Protein AF-A0A4Q5QLJ1-F1 (afdb_monomer)

Secondary structure (DSSP, 8-state):
-------SS---S-STTHHHHHHHHTTTPPTTHHHHHHH--GGG------------S--EETTEE--THHHH---GGGS-HHHHHHHHHHHHHHHHHH-TT-HHHHHHHHHHHHHHHHHHHHHHHHHHHHHHT--HHHHHHHHHHHHHS-HHHHHHHHHHHH----

Radius of gyration: 19.9 Å; Cα contacts (8 Å, |Δi|>4): 125; chains: 1; bounding box: 50×26×51 Å

Foldseek 3Di:
DDDDDDDPDPPDDDLPCSLVVLCVRCVPPDPPSNVCSVPDDSVPDDDDDFDWDQQDPAQDDQQHGDAQRRRTNAGCQPVCRVVRRVLLVVLLVVLCVVVVPGSPRSRVSSCVQRRVLSNVRRVVSVVSVVQVPDDDPSVVVSVVCVVVDDVVVVVVVVCSNPDRRD

pLDDT: mean 90.76, std 7.21, range [62.47, 98.38]

Sequence (166 aa):
VDWFAAVPGGFGGERAGLLARLQTAFRGFAYPVPAILAAADEPAIIKNEVLDIDPLPRWHRGRICLIGDAAHATTPYLGQGGCQAVEDAYALALTLSQHPQDPAAAFAAMQRLRQAKARRIVRTSRLMGRVGYLGGALGTLRNVAMRAAPLWVAERQFCAVYQLGF

Nearest PDB structures (foldseek):
  3rp7-assembly1_A  TM=8.936E-01  e=9.553E-07  Klebsiella pneumoniae subsp. pneumoniae MGH 78578
  3rp8-assembly1_A  TM=8.922E-01  e=1.413E-06  Klebsiella pneumoniae subsp. pneumoniae MGH 78578
  5tuk-assembly3_C  TM=6.601E-01  e=8.774E-04  uncultured bacterium
  5tue-assembly1_A  TM=6.944E-01  e=2.270E-03  uncultured bacterium
  8twf-assembly1_D  TM=6.541E-01  e=9.188E-03  Legionella massiliensis

Mean predicted aligned error: 5.29 Å

Structure (mmCIF, N/CA/C/O backbone):
data_AF-A0A4Q5QLJ1-F1
#
_entry.id   AF-A0A4Q5QLJ1-F1
#
loop_
_atom_site.group_PDB
_atom_site.id
_atom_site.type_symbol
_atom_site.label_atom_id
_atom_site.label_alt_id
_atom_site.label_comp_id
_atom_site.label_asym_id
_atom_site.label_entity_id
_atom_site.label_seq_id
_atom_site.pdbx_PDB_ins_code
_atom_site.Cartn_x
_atom_site.Cartn_y
_atom_site.Cartn_z
_atom_site.occupancy
_atom_site.B_iso_or_equiv
_atom_site.auth_seq_id
_atom_site.auth_comp_id
_atom_site.auth_asym_id
_atom_site.auth_atom_id
_atom_site.pdbx_PDB_model_num
ATOM 1 N N . VAL A 1 1 ? -1.689 -13.217 -14.001 1.00 62.47 1 VAL A N 1
ATOM 2 C CA . VAL A 1 1 ? -0.748 -12.562 -13.065 1.00 62.47 1 VAL A CA 1
ATOM 3 C C . VAL A 1 1 ? -0.788 -11.096 -13.397 1.00 62.47 1 VAL A C 1
ATOM 5 O O . VAL A 1 1 ? -0.470 -10.755 -14.531 1.00 62.47 1 VAL A O 1
ATOM 8 N N . ASP A 1 2 ? -1.223 -10.274 -12.451 1.00 76.06 2 ASP A N 1
ATOM 9 C CA . ASP A 1 2 ? -1.324 -8.834 -12.653 1.00 76.06 2 ASP A CA 1
ATOM 10 C C . ASP A 1 2 ? -0.009 -8.171 -12.248 1.00 76.06 2 ASP A C 1
ATOM 12 O O . ASP A 1 2 ? 0.576 -8.495 -11.212 1.00 76.06 2 ASP A O 1
ATOM 16 N N . TRP A 1 3 ? 0.472 -7.263 -13.091 1.00 87.44 3 TRP A N 1
ATOM 17 C CA . TRP A 1 3 ? 1.705 -6.517 -12.872 1.00 87.44 3 TRP A CA 1
ATOM 18 C C . TRP A 1 3 ? 1.363 -5.049 -12.678 1.00 87.44 3 TRP A C 1
ATOM 20 O O . TRP A 1 3 ? 0.521 -4.503 -13.388 1.00 87.44 3 TRP A O 1
ATOM 30 N N . PHE A 1 4 ? 2.054 -4.390 -11.755 1.00 89.31 4 PHE A N 1
ATOM 31 C CA . PHE A 1 4 ? 1.985 -2.942 -11.627 1.00 89.31 4 PHE A CA 1
ATOM 32 C C . PHE A 1 4 ? 3.390 -2.354 -11.610 1.00 89.31 4 PHE A C 1
ATOM 34 O O . PHE A 1 4 ? 4.353 -2.990 -11.178 1.00 89.31 4 PHE A O 1
ATOM 41 N N . ALA A 1 5 ? 3.494 -1.114 -12.067 1.00 89.38 5 ALA A N 1
ATOM 42 C CA . ALA A 1 5 ? 4.699 -0.321 -11.952 1.00 89.38 5 ALA A CA 1
ATOM 43 C C . ALA A 1 5 ? 4.313 1.100 -11.549 1.00 89.38 5 ALA A C 1
ATOM 45 O O . ALA A 1 5 ? 3.301 1.631 -12.001 1.00 89.38 5 ALA A O 1
ATOM 46 N N . ALA A 1 6 ? 5.132 1.719 -10.707 1.00 88.31 6 ALA A N 1
ATOM 47 C CA . ALA A 1 6 ? 5.011 3.131 -10.385 1.00 88.31 6 ALA A CA 1
ATOM 48 C C . ALA A 1 6 ? 6.191 3.881 -11.011 1.00 88.31 6 ALA A C 1
ATOM 50 O O . ALA A 1 6 ? 7.340 3.430 -10.942 1.00 88.31 6 ALA A O 1
ATOM 51 N N . VAL A 1 7 ? 5.895 5.012 -11.648 1.00 85.50 7 VAL A N 1
ATOM 52 C CA . VAL A 1 7 ? 6.888 5.863 -12.306 1.00 85.50 7 VAL A CA 1
ATOM 53 C C . VAL A 1 7 ? 6.980 7.180 -11.530 1.00 85.50 7 VAL A C 1
ATOM 55 O O . VAL A 1 7 ? 5.956 7.849 -11.370 1.00 85.50 7 VAL A O 1
ATOM 58 N N . PRO A 1 8 ? 8.165 7.559 -11.017 1.00 77.69 8 PRO A N 1
ATOM 59 C CA . PRO A 1 8 ? 8.327 8.797 -10.269 1.00 77.69 8 PRO A CA 1
ATOM 60 C C . PRO A 1 8 ? 8.230 10.012 -11.201 1.00 77.69 8 PRO A C 1
ATOM 62 O O . PRO A 1 8 ? 8.614 9.943 -12.366 1.00 77.69 8 PRO A O 1
ATOM 65 N N . GLY A 1 9 ? 7.763 11.145 -10.669 1.00 70.19 9 GLY A N 1
ATOM 66 C CA . GLY A 1 9 ? 7.810 12.427 -11.378 1.00 70.19 9 GLY A CA 1
ATOM 67 C C . GLY A 1 9 ? 6.696 12.630 -12.400 1.00 70.19 9 GLY A C 1
ATOM 68 O O . GLY A 1 9 ? 6.985 12.936 -13.551 1.00 70.19 9 GLY A O 1
ATOM 69 N N . GLY A 1 10 ? 5.436 12.484 -11.969 1.00 65.38 10 GLY A N 1
ATOM 70 C CA . GLY A 1 10 ? 4.270 12.947 -12.723 1.00 65.38 10 GLY A CA 1
ATOM 71 C C . GLY A 1 10 ? 4.283 12.459 -14.164 1.00 65.38 10 GLY A C 1
ATOM 72 O O . GLY A 1 10 ? 4.406 13.270 -15.078 1.00 65.38 10 GLY A O 1
ATOM 73 N N . PHE A 1 11 ? 4.174 11.139 -14.362 1.00 72.25 11 PHE A N 1
ATOM 74 C CA . PHE A 1 11 ? 4.032 10.495 -15.673 1.00 72.25 11 PHE A CA 1
ATOM 75 C C . PHE A 1 11 ? 2.687 10.889 -16.323 1.00 72.25 11 PHE A C 1
ATOM 77 O O . PHE A 1 11 ? 1.821 10.058 -16.589 1.00 72.25 11 PHE A O 1
ATOM 84 N N . GLY A 1 12 ? 2.481 12.192 -16.518 1.00 66.94 12 GLY A N 1
ATOM 85 C CA . GLY A 1 12 ? 1.249 12.871 -16.898 1.00 66.94 12 GLY A CA 1
ATOM 86 C C . GLY A 1 12 ? 0.965 12.718 -18.382 1.00 66.94 12 GLY A C 1
ATOM 87 O O . GLY A 1 12 ? 1.364 11.723 -18.978 1.00 66.94 12 GLY A O 1
ATOM 88 N N . GLY A 1 13 ? 0.262 13.661 -18.994 1.00 75.88 13 GLY A N 1
ATOM 89 C CA . GLY A 1 13 ? -0.076 13.605 -20.418 1.00 75.88 13 GLY A CA 1
ATOM 90 C C . GLY A 1 13 ? -1.196 12.621 -20.764 1.00 75.88 13 GLY A C 1
ATOM 91 O O . GLY A 1 13 ? -1.655 11.839 -19.923 1.00 75.88 13 GLY A O 1
ATOM 92 N N . GLU A 1 14 ? -1.615 12.703 -22.022 1.00 79.88 14 GLU A N 1
ATOM 93 C CA . GLU A 1 14 ? -2.774 12.006 -22.578 1.00 79.88 14 GLU A CA 1
ATOM 94 C C . GLU A 1 14 ? -2.646 10.480 -22.506 1.00 79.88 14 GLU A C 1
ATOM 96 O O . GLU A 1 14 ? -1.551 9.922 -22.373 1.00 79.88 14 GLU A O 1
ATOM 101 N N . ARG A 1 15 ? -3.799 9.800 -22.558 1.00 85.19 15 ARG A N 1
ATOM 102 C CA . ARG A 1 15 ? -3.866 8.332 -22.563 1.00 85.19 15 ARG A CA 1
ATOM 103 C C . ARG A 1 15 ? -3.316 7.746 -23.863 1.00 85.19 15 ARG A C 1
ATOM 105 O O . ARG A 1 15 ? -2.739 6.668 -23.815 1.00 85.19 15 ARG A O 1
ATOM 112 N N . ALA A 1 16 ? -3.473 8.457 -24.978 1.00 89.31 16 ALA A N 1
ATOM 113 C CA . ALA A 1 16 ? -2.940 8.041 -26.267 1.00 89.31 16 ALA A CA 1
ATOM 114 C C . ALA A 1 16 ? -1.405 7.954 -26.226 1.00 89.31 16 ALA A C 1
ATOM 116 O O . ALA A 1 16 ? -0.725 8.881 -25.779 1.00 89.31 16 ALA A O 1
ATOM 117 N N . GLY A 1 17 ? -0.858 6.828 -26.682 1.00 91.00 17 GLY A N 1
ATOM 118 C CA . GLY A 1 17 ? 0.582 6.575 -26.695 1.00 91.00 17 GLY A CA 1
ATOM 119 C C . GLY A 1 17 ? 1.160 6.255 -25.314 1.00 91.00 17 GLY A C 1
ATOM 120 O O . GLY A 1 17 ? 2.380 6.326 -25.120 1.00 91.00 17 GLY A O 1
ATOM 121 N N . LEU A 1 18 ? 0.312 5.912 -24.337 1.00 92.44 18 LEU A N 1
ATOM 122 C CA . LEU A 1 18 ? 0.747 5.513 -23.000 1.00 92.44 18 LEU A CA 1
ATOM 123 C C . LEU A 1 18 ? 1.698 4.314 -23.061 1.00 92.44 18 LEU A C 1
ATOM 125 O O . LEU A 1 18 ? 2.730 4.331 -22.387 1.00 92.44 18 LEU A O 1
ATOM 129 N N . LEU A 1 19 ? 1.395 3.303 -23.880 1.00 93.81 19 LEU A N 1
ATOM 130 C CA . LEU A 1 19 ? 2.212 2.098 -23.968 1.00 93.81 19 LEU A CA 1
ATOM 131 C C . LEU A 1 19 ? 3.610 2.406 -24.516 1.00 93.81 19 LEU A C 1
ATOM 133 O O . LEU A 1 19 ? 4.605 1.990 -23.924 1.00 93.81 19 LEU A O 1
ATOM 137 N N . ALA A 1 20 ? 3.707 3.211 -25.576 1.00 93.38 20 ALA A N 1
ATOM 138 C CA . ALA A 1 20 ? 4.989 3.622 -26.157 1.00 93.38 20 ALA A CA 1
ATOM 139 C C . ALA A 1 20 ? 5.861 4.397 -25.151 1.00 93.38 20 ALA A C 1
ATOM 141 O O . ALA A 1 20 ? 7.078 4.197 -25.047 1.00 93.38 20 ALA A O 1
ATOM 142 N N . ARG A 1 21 ? 5.237 5.261 -24.343 1.00 92.12 21 ARG A N 1
ATOM 143 C CA . ARG A 1 21 ? 5.929 5.981 -23.268 1.00 92.12 21 ARG A CA 1
ATOM 144 C C . ARG A 1 21 ? 6.400 5.040 -22.164 1.00 92.12 21 ARG A C 1
ATOM 146 O O . ARG A 1 21 ? 7.512 5.216 -21.670 1.00 92.12 21 ARG A O 1
ATOM 153 N N . LEU A 1 22 ? 5.595 4.046 -21.784 1.00 93.12 22 LEU A N 1
ATOM 154 C CA . LEU A 1 22 ? 5.993 3.018 -20.817 1.00 93.12 22 LEU A CA 1
ATOM 155 C C . LEU A 1 22 ? 7.168 2.190 -21.356 1.00 93.12 22 LEU A C 1
ATOM 157 O O . LEU A 1 22 ? 8.176 2.059 -20.669 1.00 93.12 22 LEU A O 1
ATOM 161 N N . GLN A 1 23 ? 7.108 1.726 -22.604 1.00 94.00 23 GLN A N 1
ATOM 162 C CA . GLN A 1 23 ? 8.219 1.030 -23.268 1.00 94.00 23 GLN A CA 1
ATOM 163 C C . GLN A 1 23 ? 9.504 1.871 -23.253 1.00 94.00 23 GLN A C 1
ATOM 165 O O . GLN A 1 23 ? 10.579 1.361 -22.946 1.00 94.00 23 GLN A O 1
ATOM 170 N N . THR A 1 24 ? 9.393 3.182 -23.481 1.00 92.38 24 THR A N 1
ATOM 171 C CA . THR A 1 24 ? 10.534 4.106 -23.410 1.00 92.38 24 THR A CA 1
ATOM 172 C C . THR A 1 24 ? 11.082 4.257 -21.989 1.00 92.38 24 THR A C 1
ATOM 174 O O . THR A 1 24 ? 12.303 4.261 -21.804 1.00 92.38 24 THR A O 1
ATOM 177 N N . ALA A 1 25 ? 10.201 4.391 -20.993 1.00 90.88 25 ALA A N 1
ATOM 178 C CA . ALA A 1 25 ? 10.567 4.558 -19.588 1.00 90.88 25 ALA A CA 1
ATOM 179 C C . ALA A 1 25 ? 11.228 3.299 -19.005 1.00 90.88 25 ALA A C 1
ATOM 181 O O . ALA A 1 25 ? 12.166 3.398 -18.216 1.00 90.88 25 ALA A O 1
ATOM 182 N N . PHE A 1 26 ? 10.778 2.120 -19.435 1.00 92.69 26 PHE A N 1
ATOM 183 C CA . PHE A 1 26 ? 11.246 0.825 -18.944 1.00 92.69 26 PHE A CA 1
ATOM 184 C C . PHE A 1 26 ? 12.256 0.132 -19.871 1.00 92.69 26 PHE A C 1
ATOM 186 O O . PHE A 1 26 ? 12.648 -0.998 -19.595 1.00 92.69 26 PHE A O 1
ATOM 193 N N . ARG A 1 27 ? 12.754 0.797 -20.924 1.00 92.44 27 ARG A N 1
ATOM 194 C CA . ARG A 1 27 ? 13.668 0.197 -21.922 1.00 92.44 27 ARG A CA 1
ATOM 195 C C . ARG A 1 27 ? 14.934 -0.451 -21.348 1.00 92.44 27 ARG A C 1
ATOM 197 O O . ARG A 1 27 ? 15.508 -1.331 -21.973 1.00 92.44 27 ARG A O 1
ATOM 204 N N . GLY A 1 28 ? 15.398 0.020 -20.188 1.00 91.50 28 GLY A N 1
ATOM 205 C CA . GLY A 1 28 ? 16.599 -0.491 -19.519 1.00 91.50 28 GLY A CA 1
ATOM 206 C C . GLY A 1 28 ? 16.352 -1.699 -18.612 1.00 91.50 28 GLY A C 1
ATOM 207 O O . GLY A 1 28 ? 17.298 -2.196 -18.007 1.00 91.50 28 GLY A O 1
ATOM 208 N N . PHE A 1 29 ? 15.102 -2.144 -18.462 1.00 93.31 29 PHE A N 1
ATOM 209 C CA . PHE A 1 29 ? 14.765 -3.277 -17.608 1.00 93.31 29 PHE A CA 1
ATOM 210 C C . PHE A 1 29 ? 15.002 -4.600 -18.337 1.00 93.31 29 PHE A C 1
ATOM 212 O O . PHE A 1 29 ? 14.698 -4.750 -19.519 1.00 93.31 29 PHE A O 1
ATOM 219 N N . ALA A 1 30 ? 15.521 -5.582 -17.601 1.00 94.50 30 ALA A N 1
ATOM 220 C CA . ALA A 1 30 ? 15.679 -6.945 -18.088 1.00 94.50 30 ALA A CA 1
ATOM 221 C C . ALA A 1 30 ? 14.326 -7.682 -18.172 1.00 94.50 30 ALA A C 1
ATOM 223 O O . ALA A 1 30 ? 13.289 -7.197 -17.706 1.00 94.50 30 ALA A O 1
ATOM 224 N N . TYR A 1 31 ? 14.349 -8.890 -18.742 1.00 93.19 31 TYR A N 1
ATOM 225 C CA . TYR A 1 31 ? 13.218 -9.819 -18.697 1.00 93.19 31 TYR A CA 1
ATOM 226 C C . TYR A 1 31 ? 12.680 -9.972 -17.253 1.00 93.19 31 TYR A C 1
ATOM 228 O O . TYR A 1 31 ? 13.491 -10.082 -16.329 1.00 93.19 31 TYR A O 1
ATOM 236 N N . PRO A 1 32 ? 11.347 -9.991 -17.032 1.00 94.31 32 PRO A N 1
ATOM 237 C CA . PRO A 1 32 ? 10.269 -10.074 -18.030 1.00 94.31 32 PRO A CA 1
ATOM 238 C C . PRO A 1 32 ? 9.671 -8.734 -18.491 1.00 94.31 32 PRO A C 1
ATOM 240 O O . PRO A 1 32 ? 8.725 -8.745 -19.275 1.00 94.31 32 PRO A O 1
ATOM 243 N N . VAL A 1 33 ? 10.182 -7.582 -18.045 1.00 95.31 33 VAL A N 1
ATOM 244 C CA . VAL A 1 33 ? 9.495 -6.287 -18.240 1.00 95.31 33 VAL A CA 1
ATOM 245 C C . VAL A 1 33 ? 9.237 -5.940 -19.716 1.00 95.31 33 VAL A C 1
ATOM 247 O O . VAL A 1 33 ? 8.091 -5.616 -20.036 1.00 95.31 33 VAL A O 1
ATOM 250 N N . PRO A 1 34 ? 10.207 -6.066 -20.648 1.00 95.12 34 PRO A N 1
ATOM 251 C CA . PRO A 1 34 ? 9.940 -5.807 -22.064 1.00 95.12 34 PRO A CA 1
ATOM 252 C C . PRO A 1 34 ? 8.884 -6.744 -22.666 1.00 95.12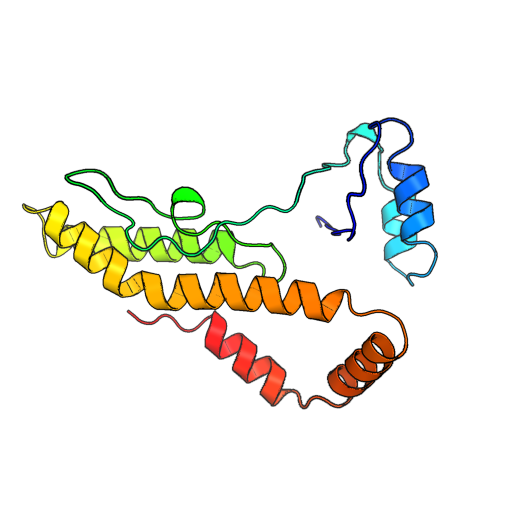 34 PRO A C 1
ATOM 254 O O . PRO A 1 34 ? 8.085 -6.306 -23.485 1.00 95.12 34 PRO A O 1
ATOM 257 N N . ALA A 1 35 ? 8.841 -8.012 -22.240 1.00 94.75 35 ALA A N 1
ATOM 258 C CA . ALA A 1 35 ? 7.867 -8.987 -22.734 1.00 94.75 35 ALA A CA 1
ATOM 259 C C . ALA A 1 35 ? 6.445 -8.671 -22.245 1.00 94.75 35 ALA A C 1
ATOM 261 O O . ALA A 1 35 ? 5.498 -8.748 -23.023 1.00 94.75 35 ALA A O 1
ATOM 262 N N . ILE A 1 36 ? 6.303 -8.245 -20.985 1.00 95.00 36 ILE A N 1
ATOM 263 C CA . ILE A 1 36 ? 5.021 -7.787 -20.429 1.00 95.00 36 ILE A CA 1
ATOM 264 C C . ILE A 1 36 ? 4.508 -6.575 -21.215 1.00 95.00 36 ILE A C 1
ATOM 266 O O . ILE A 1 36 ? 3.348 -6.547 -21.609 1.00 95.00 36 ILE A O 1
ATOM 270 N N . LEU A 1 37 ? 5.375 -5.594 -21.488 1.00 94.88 37 LEU A N 1
ATOM 271 C CA . LEU A 1 37 ? 5.010 -4.398 -22.254 1.00 94.88 37 LEU A CA 1
ATOM 272 C C . LEU A 1 37 ? 4.766 -4.684 -23.744 1.00 94.88 37 LEU A C 1
ATOM 274 O O . LEU A 1 37 ? 4.031 -3.944 -24.384 1.00 94.88 37 LEU A O 1
ATOM 278 N N . ALA A 1 38 ? 5.366 -5.728 -24.314 1.00 94.56 38 ALA A N 1
ATOM 279 C CA . ALA A 1 38 ? 5.089 -6.146 -25.688 1.00 94.56 38 ALA A CA 1
ATOM 280 C C . ALA A 1 38 ? 3.723 -6.842 -25.824 1.00 94.56 38 ALA A C 1
ATOM 282 O O . ALA A 1 38 ? 3.091 -6.740 -26.869 1.00 94.56 38 ALA A O 1
ATOM 283 N N . ALA A 1 39 ? 3.271 -7.534 -24.774 1.00 94.44 39 ALA A N 1
ATOM 284 C CA . ALA A 1 39 ? 1.983 -8.224 -24.733 1.00 94.44 39 ALA A CA 1
ATOM 285 C C . ALA A 1 39 ? 0.826 -7.356 -24.198 1.00 94.44 39 ALA A C 1
ATOM 287 O O . ALA A 1 39 ? -0.320 -7.802 -24.192 1.00 94.44 39 ALA A O 1
ATOM 288 N N . ALA A 1 40 ? 1.115 -6.150 -23.701 1.00 93.56 40 ALA A N 1
ATOM 289 C CA . ALA A 1 40 ? 0.118 -5.267 -23.111 1.00 93.56 40 ALA A CA 1
ATOM 290 C C . ALA A 1 40 ? -0.780 -4.625 -24.179 1.00 93.56 40 ALA A C 1
ATOM 292 O O . ALA A 1 40 ? -0.296 -4.128 -25.193 1.00 93.56 40 ALA A O 1
ATOM 293 N N . ASP A 1 41 ? -2.080 -4.566 -23.897 1.00 92.94 41 ASP A N 1
ATOM 294 C CA . ASP A 1 41 ? -3.059 -3.828 -24.694 1.00 92.94 41 ASP A CA 1
ATOM 295 C C . ASP A 1 41 ? -3.286 -2.435 -24.083 1.00 92.94 41 ASP A C 1
ATOM 297 O O . ASP A 1 41 ? -3.660 -2.323 -22.914 1.00 92.94 41 ASP A O 1
ATOM 301 N N . GLU A 1 42 ? -3.035 -1.360 -24.840 1.00 92.12 42 GLU A N 1
ATOM 302 C CA . GLU A 1 42 ? -3.034 0.018 -24.312 1.00 92.12 42 GLU A CA 1
ATOM 303 C C . GLU A 1 42 ? -4.365 0.430 -23.644 1.00 92.12 42 GLU A C 1
ATOM 305 O O . GLU A 1 42 ? -4.327 0.979 -22.535 1.00 92.12 42 GLU A O 1
ATOM 310 N N . PRO A 1 43 ? -5.550 0.140 -24.220 1.00 92.69 43 PRO A N 1
ATOM 311 C CA . PRO A 1 43 ? -6.832 0.394 -23.572 1.00 92.69 43 PRO A CA 1
ATOM 312 C C . PRO A 1 43 ? -7.007 -0.335 -22.237 1.00 92.69 43 PRO A C 1
ATOM 314 O O . PRO A 1 43 ? -7.664 0.215 -21.353 1.00 92.69 43 PRO A O 1
ATOM 317 N N . ALA A 1 44 ? -6.391 -1.507 -22.051 1.00 92.12 44 ALA A N 1
ATOM 318 C CA . ALA A 1 44 ? -6.467 -2.285 -20.815 1.00 92.12 44 ALA A CA 1
ATOM 319 C C . ALA A 1 44 ? -5.534 -1.769 -19.701 1.00 92.12 44 ALA A C 1
ATOM 321 O O . ALA A 1 44 ? -5.660 -2.181 -18.547 1.00 92.12 44 ALA A O 1
ATOM 322 N N . ILE A 1 45 ? -4.612 -0.846 -20.000 1.00 92.62 45 ILE A N 1
ATOM 323 C CA . ILE A 1 45 ? -3.682 -0.306 -19.000 1.00 92.62 45 ILE A CA 1
ATOM 324 C C . ILE A 1 45 ? -4.427 0.616 -18.031 1.00 92.62 45 ILE A C 1
ATOM 326 O O . ILE A 1 45 ? -5.006 1.641 -18.408 1.00 92.62 45 ILE A O 1
ATOM 330 N N . ILE A 1 46 ? -4.364 0.285 -16.743 1.00 91.75 46 ILE A N 1
ATOM 331 C CA . ILE A 1 46 ? -4.882 1.134 -15.670 1.00 91.75 46 ILE A CA 1
ATOM 332 C C . ILE A 1 46 ? -3.769 2.086 -15.231 1.00 91.75 46 ILE A C 1
ATOM 334 O O . ILE A 1 46 ? -2.729 1.667 -14.725 1.00 91.75 46 ILE A O 1
ATOM 338 N N . LYS A 1 47 ? -4.002 3.386 -15.419 1.00 90.00 47 LYS A N 1
ATOM 339 C CA . LYS A 1 47 ? -3.098 4.459 -15.001 1.00 90.00 47 LYS A CA 1
ATOM 340 C C . LYS A 1 47 ? -3.774 5.269 -13.904 1.00 90.00 47 LYS A C 1
ATOM 342 O O . LYS A 1 47 ? -4.728 5.985 -14.189 1.00 90.00 47 LYS A O 1
ATOM 347 N N . ASN A 1 48 ? -3.228 5.192 -12.696 1.00 89.12 48 ASN A N 1
ATOM 348 C CA . ASN A 1 48 ? -3.691 5.950 -11.539 1.00 89.12 48 ASN A CA 1
ATOM 349 C C . ASN A 1 48 ? -2.534 6.723 -10.912 1.00 89.12 48 ASN A C 1
ATOM 351 O O . ASN A 1 48 ? -1.373 6.310 -10.993 1.00 89.12 48 ASN A O 1
ATOM 355 N N . GLU A 1 49 ? -2.863 7.830 -10.258 1.00 88.69 49 GLU A N 1
ATOM 356 C CA . GLU A 1 49 ? -1.919 8.512 -9.384 1.00 88.69 49 GLU A CA 1
ATOM 357 C C . GLU A 1 49 ? -1.752 7.724 -8.086 1.00 88.69 49 GLU A C 1
ATOM 359 O O . GLU A 1 49 ? -2.708 7.183 -7.529 1.00 88.69 49 GLU A O 1
ATOM 364 N N . VAL A 1 50 ? -0.513 7.650 -7.608 1.00 89.12 50 VAL A N 1
ATOM 365 C CA . VAL A 1 50 ? -0.207 7.036 -6.319 1.00 89.12 50 VAL A CA 1
ATOM 366 C C . VAL A 1 50 ? -0.312 8.121 -5.258 1.00 89.12 50 VAL A C 1
ATOM 368 O O . VAL A 1 50 ? 0.579 8.961 -5.135 1.00 89.12 50 VAL A O 1
ATOM 371 N N . LEU A 1 51 ? -1.410 8.090 -4.510 1.00 88.62 51 LEU A N 1
ATOM 372 C CA . LEU A 1 51 ? -1.716 9.035 -3.442 1.00 88.62 51 LEU A CA 1
ATOM 373 C C . LEU A 1 51 ? -1.722 8.315 -2.094 1.00 88.62 51 LEU A C 1
ATOM 375 O O . LEU A 1 51 ? -2.061 7.137 -1.999 1.00 88.62 51 LEU A O 1
ATOM 379 N N . ASP A 1 52 ? -1.357 9.038 -1.045 1.00 91.81 52 ASP A N 1
ATOM 380 C CA . ASP A 1 52 ? -1.538 8.609 0.334 1.00 91.81 52 ASP A CA 1
ATOM 381 C C . ASP A 1 52 ? -1.955 9.798 1.204 1.00 91.81 52 ASP A C 1
ATOM 383 O O . ASP A 1 52 ? -2.008 10.938 0.738 1.00 91.81 52 ASP A O 1
ATOM 387 N N . ILE A 1 53 ? -2.293 9.529 2.463 1.00 91.38 53 ILE A N 1
ATOM 388 C CA . ILE A 1 53 ? -2.666 10.573 3.419 1.00 91.38 53 ILE A CA 1
ATOM 389 C C . ILE A 1 53 ? -1.725 10.561 4.610 1.00 91.38 53 ILE A C 1
ATOM 391 O O . ILE A 1 53 ? -1.230 9.515 5.043 1.00 91.38 53 ILE A O 1
ATOM 395 N N . ASP A 1 54 ? -1.476 11.741 5.171 1.00 92.44 54 ASP A N 1
ATOM 396 C CA . ASP A 1 54 ? -0.797 11.804 6.453 1.00 92.44 54 ASP A CA 1
ATOM 397 C C . ASP A 1 54 ? -1.617 11.095 7.534 1.00 92.44 54 ASP A C 1
ATOM 399 O O . ASP A 1 54 ? -2.846 11.200 7.557 1.00 92.44 54 ASP A O 1
ATOM 403 N N . PRO A 1 55 ? -0.949 10.380 8.457 1.00 90.31 55 PRO A N 1
ATOM 404 C CA . PRO A 1 55 ? -1.604 9.755 9.587 1.00 90.31 55 PRO A CA 1
ATOM 405 C C . PRO A 1 55 ? -2.627 10.629 10.306 1.00 90.31 55 PRO A C 1
ATOM 407 O O . PRO A 1 55 ? -2.269 11.559 11.032 1.00 90.31 55 PRO A O 1
ATOM 410 N N . LEU A 1 56 ? -3.898 10.247 10.205 1.00 92.56 56 LEU A N 1
ATOM 411 C CA . LEU A 1 56 ? -4.967 10.947 10.900 1.00 92.56 56 LEU A CA 1
ATOM 412 C C . LEU A 1 56 ? -4.814 10.801 12.430 1.00 92.56 56 LEU A C 1
ATOM 414 O O . LEU A 1 56 ? -4.473 9.719 12.938 1.00 92.56 56 LEU A O 1
ATOM 418 N N . PRO A 1 57 ? -5.064 11.872 13.207 1.00 93.88 57 PRO A N 1
ATOM 419 C CA . PRO A 1 57 ? -5.016 11.812 14.665 1.00 93.88 57 PRO A CA 1
ATOM 420 C C . PRO A 1 57 ? -6.220 11.067 15.255 1.00 93.88 57 PRO A C 1
ATOM 422 O O . PRO A 1 57 ? -6.09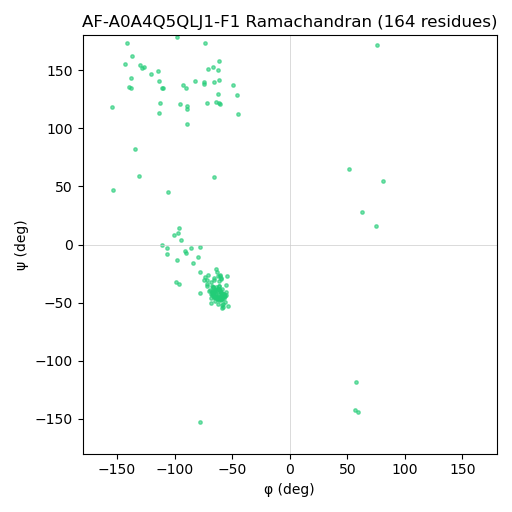9 10.457 16.319 1.00 93.88 57 PRO A O 1
ATOM 425 N N . ARG A 1 58 ? -7.366 11.086 14.564 1.00 96.00 58 ARG A N 1
ATOM 426 C CA . ARG A 1 58 ? -8.637 10.515 15.019 1.00 96.00 58 ARG A CA 1
ATOM 427 C C . ARG A 1 58 ? -9.361 9.823 13.867 1.00 96.00 58 ARG A C 1
ATOM 429 O O . ARG A 1 58 ? -9.445 10.388 12.783 1.00 96.00 58 ARG A O 1
ATOM 436 N N . TRP A 1 59 ? -9.888 8.630 14.121 1.00 97.56 59 TRP A N 1
ATOM 437 C CA . TRP A 1 59 ? -10.587 7.780 13.150 1.00 97.56 59 TRP A CA 1
ATOM 438 C C . TRP A 1 59 ? -12.084 7.651 13.439 1.00 97.56 59 TRP A C 1
ATOM 440 O O . TRP A 1 59 ? -12.790 6.968 12.713 1.00 97.56 59 TRP A O 1
ATOM 450 N N . HIS A 1 60 ? -12.596 8.274 14.499 1.00 97.69 60 HIS A N 1
ATOM 451 C CA . HIS A 1 60 ? -13.998 8.138 14.883 1.00 97.69 60 HIS A CA 1
ATOM 452 C C . HIS A 1 60 ? -14.597 9.438 15.421 1.00 97.69 60 HIS A C 1
ATOM 454 O O . HIS A 1 60 ? -13.897 10.310 15.944 1.00 97.69 60 HIS A O 1
ATOM 460 N N . ARG A 1 61 ? -15.921 9.566 15.306 1.00 96.38 61 ARG A N 1
ATOM 461 C CA . ARG A 1 61 ? -16.713 10.653 15.894 1.00 96.38 61 ARG A CA 1
ATOM 462 C C . ARG A 1 61 ? -18.147 10.180 16.113 1.00 96.38 61 ARG A C 1
ATOM 464 O O . ARG A 1 61 ? -18.849 9.865 15.157 1.00 96.38 61 ARG A O 1
ATOM 471 N N . GLY A 1 62 ? -18.597 10.163 17.368 1.00 92.69 62 GLY A N 1
ATOM 472 C CA . GLY A 1 62 ? -19.926 9.658 17.718 1.00 92.69 62 GLY A CA 1
ATOM 473 C C . GLY A 1 62 ? -20.096 8.207 17.263 1.00 92.69 62 GLY A C 1
ATOM 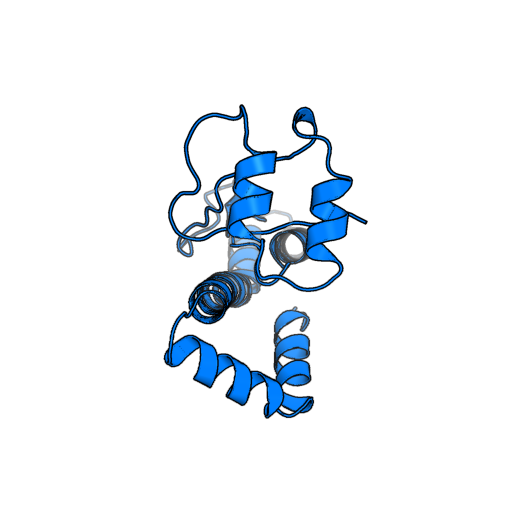474 O O . GLY A 1 62 ? -19.345 7.338 17.693 1.00 92.69 62 GLY A O 1
ATOM 475 N N . ARG A 1 63 ? -21.054 7.969 16.361 1.00 94.81 63 ARG A N 1
ATOM 476 C CA . ARG A 1 63 ? -21.363 6.646 15.790 1.00 94.81 63 ARG A CA 1
ATOM 477 C C . ARG A 1 63 ? -20.685 6.373 14.437 1.00 94.81 63 ARG A C 1
ATOM 479 O O . ARG A 1 63 ? -21.063 5.428 13.758 1.00 94.81 63 ARG A O 1
ATOM 486 N N . ILE A 1 64 ? -19.697 7.179 14.049 1.00 96.75 64 ILE A N 1
ATOM 487 C CA . ILE A 1 64 ? -18.953 7.025 12.793 1.00 96.75 64 ILE A CA 1
ATOM 488 C C . ILE A 1 64 ? -17.523 6.590 13.101 1.00 96.75 64 ILE A C 1
ATOM 490 O O . ILE A 1 64 ? -16.873 7.182 13.968 1.00 96.75 64 ILE A O 1
ATOM 494 N N . CYS A 1 65 ? -17.029 5.602 12.356 1.00 97.38 65 CYS A N 1
ATOM 495 C CA . CYS A 1 65 ? -15.661 5.110 12.429 1.00 97.38 65 CYS A CA 1
ATOM 496 C C . CYS A 1 65 ? -15.095 4.861 11.023 1.00 97.38 65 CYS A C 1
ATOM 498 O O . CYS A 1 65 ? -15.779 4.295 10.175 1.00 97.38 65 CYS A O 1
ATOM 500 N N . LEU A 1 66 ? -13.863 5.305 10.784 1.00 97.94 66 LEU A N 1
ATOM 501 C CA . LEU A 1 66 ? -13.109 5.104 9.552 1.00 97.94 66 LEU A CA 1
ATOM 502 C C . LEU A 1 66 ? -12.251 3.841 9.688 1.00 97.94 66 LEU A C 1
ATOM 504 O O . LEU A 1 66 ? -11.595 3.653 10.714 1.00 97.94 66 LEU A O 1
ATOM 508 N N . ILE A 1 67 ? -12.219 3.023 8.637 1.00 97.38 67 ILE A N 1
ATOM 509 C CA . ILE A 1 67 ? -11.361 1.836 8.507 1.00 97.38 67 ILE A CA 1
ATOM 510 C C . ILE A 1 67 ? -10.762 1.768 7.101 1.00 97.38 67 ILE A C 1
ATOM 512 O O . ILE A 1 67 ? -11.271 2.407 6.177 1.00 97.38 67 ILE A O 1
ATOM 516 N N . GLY A 1 68 ? -9.695 0.986 6.937 1.00 96.69 68 GLY A N 1
ATOM 517 C CA . GLY A 1 68 ? -9.004 0.835 5.657 1.00 96.69 68 GLY A CA 1
ATOM 518 C C . GLY A 1 68 ? -8.463 2.168 5.134 1.00 96.69 68 GLY A C 1
ATOM 519 O O . GLY A 1 68 ? -8.071 3.043 5.909 1.00 96.69 68 GLY A O 1
ATOM 520 N N . ASP A 1 69 ? -8.492 2.355 3.815 1.00 95.94 69 ASP A N 1
ATOM 521 C CA . ASP A 1 69 ? -7.926 3.549 3.175 1.00 95.94 69 ASP A CA 1
ATOM 522 C C . ASP A 1 69 ? -8.582 4.859 3.641 1.00 95.94 69 ASP A C 1
ATOM 524 O O . ASP A 1 69 ? -7.914 5.891 3.704 1.00 95.94 69 ASP A O 1
ATOM 528 N N . ALA A 1 70 ? -9.849 4.830 4.071 1.00 95.94 70 ALA A N 1
ATOM 529 C CA . ALA A 1 70 ? -10.507 6.006 4.643 1.00 95.94 70 ALA A CA 1
ATOM 530 C C . ALA A 1 70 ? -9.830 6.501 5.938 1.00 95.94 70 ALA A C 1
ATOM 532 O O . ALA A 1 70 ? -9.904 7.686 6.259 1.00 95.94 70 ALA A O 1
ATOM 533 N N . ALA A 1 71 ? -9.173 5.610 6.687 1.00 95.25 71 ALA A N 1
ATOM 534 C CA . ALA A 1 71 ? -8.443 5.939 7.910 1.00 95.25 71 ALA A CA 1
ATOM 535 C C . ALA A 1 71 ? -6.927 6.085 7.693 1.00 95.25 71 ALA A C 1
ATOM 537 O O . ALA A 1 71 ? -6.272 6.851 8.412 1.00 95.25 71 ALA A O 1
ATOM 538 N N . HIS A 1 72 ? -6.357 5.325 6.753 1.00 94.88 72 HIS A N 1
ATOM 539 C C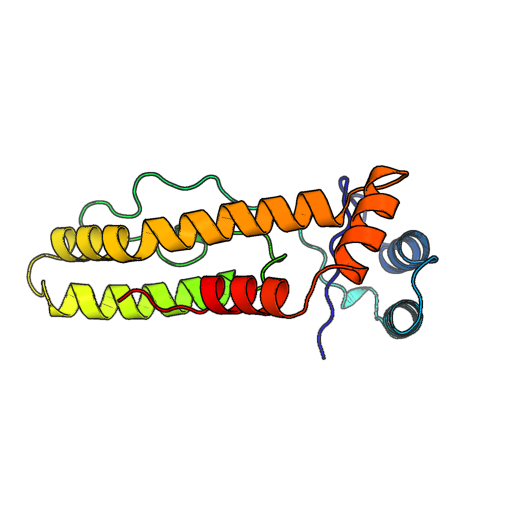A . HIS A 1 72 ? -4.905 5.198 6.585 1.00 94.88 72 HIS A CA 1
ATOM 540 C C . HIS A 1 72 ? -4.457 4.839 5.158 1.00 94.88 72 HIS A C 1
ATOM 542 O O . HIS A 1 72 ? -3.577 3.997 4.984 1.00 94.88 72 HIS A O 1
ATOM 548 N N . ALA A 1 73 ? -4.987 5.527 4.137 1.00 94.75 73 ALA A N 1
ATOM 549 C CA . ALA A 1 73 ? -4.525 5.369 2.753 1.00 94.75 73 ALA A CA 1
ATOM 550 C C . ALA A 1 73 ? -2.988 5.383 2.652 1.00 94.75 73 ALA A C 1
ATOM 552 O O . ALA A 1 73 ? -2.315 6.277 3.180 1.00 94.75 73 ALA A O 1
ATOM 553 N N . THR A 1 74 ? -2.435 4.374 1.978 1.00 94.25 74 THR A N 1
ATOM 554 C CA . THR A 1 74 ? -0.995 4.120 1.906 1.00 94.25 74 THR A CA 1
ATOM 555 C C . THR A 1 74 ? -0.522 3.922 0.472 1.00 94.25 74 THR A C 1
ATOM 557 O O . THR A 1 74 ? -1.259 3.464 -0.396 1.00 94.25 74 THR A O 1
ATOM 560 N N . THR A 1 75 ? 0.754 4.209 0.230 1.00 92.62 75 THR A N 1
ATOM 561 C CA . THR A 1 75 ? 1.414 3.847 -1.025 1.00 92.62 75 THR A CA 1
ATOM 562 C C . THR A 1 75 ? 1.536 2.322 -1.171 1.00 92.62 75 THR A C 1
ATOM 564 O O . THR A 1 75 ? 1.660 1.610 -0.169 1.00 92.62 75 THR A O 1
ATOM 567 N N . PRO A 1 76 ? 1.575 1.781 -2.402 1.00 91.06 76 PRO A N 1
ATOM 568 C CA . PRO A 1 76 ? 1.509 0.338 -2.636 1.00 91.06 76 PRO A CA 1
ATOM 569 C C . PRO A 1 76 ? 2.828 -0.406 -2.371 1.00 91.06 76 PRO A C 1
ATOM 571 O O . PRO A 1 76 ? 2.867 -1.625 -2.497 1.00 91.06 76 PRO A O 1
ATOM 574 N N . TYR A 1 77 ? 3.914 0.284 -2.002 1.00 89.94 77 TYR A N 1
ATOM 575 C CA . TYR A 1 77 ? 5.269 -0.290 -1.961 1.00 89.94 77 TYR A CA 1
ATOM 576 C C . TYR A 1 77 ? 5.459 -1.420 -0.938 1.00 89.94 77 TYR A C 1
ATOM 578 O O . TYR A 1 77 ? 6.383 -2.215 -1.083 1.00 89.94 77 TYR A O 1
ATOM 586 N N . LEU A 1 78 ? 4.594 -1.507 0.076 1.00 89.19 78 LEU A N 1
ATOM 587 C CA . LEU A 1 78 ? 4.548 -2.634 1.014 1.00 89.19 78 LEU A CA 1
ATOM 588 C C . LEU A 1 78 ? 3.480 -3.687 0.683 1.00 89.19 78 LEU A C 1
ATOM 590 O O . LEU A 1 78 ? 3.487 -4.750 1.296 1.00 89.19 78 LEU A O 1
ATOM 594 N N . GLY A 1 79 ? 2.537 -3.395 -0.218 1.00 88.44 79 GLY A N 1
ATOM 595 C CA . GLY A 1 79 ? 1.405 -4.283 -0.503 1.00 88.44 79 GLY A CA 1
ATOM 596 C C . GLY A 1 79 ? 0.470 -4.511 0.693 1.00 88.44 79 GLY A C 1
ATOM 597 O O . GLY A 1 79 ? -0.136 -5.569 0.802 1.00 88.44 79 GLY A O 1
ATOM 598 N N . GLN A 1 80 ? 0.380 -3.553 1.624 1.00 91.94 80 GLN A N 1
ATOM 599 C CA . GLN A 1 80 ? -0.289 -3.753 2.918 1.00 91.94 80 GLN A CA 1
ATOM 600 C C . GLN A 1 80 ? -1.649 -3.065 3.074 1.00 91.94 80 GLN A C 1
ATOM 602 O O . GLN A 1 80 ? -2.317 -3.342 4.062 1.00 91.94 80 GLN A O 1
ATOM 607 N N . GLY A 1 81 ? -2.093 -2.212 2.143 1.00 91.94 81 GLY A N 1
ATOM 608 C CA . GLY A 1 81 ? -3.366 -1.481 2.289 1.00 91.94 81 GLY A CA 1
ATOM 609 C C . GLY A 1 81 ? -4.558 -2.410 2.560 1.00 91.94 81 GLY A C 1
ATOM 610 O O . GLY A 1 81 ? -5.222 -2.298 3.590 1.00 91.94 81 GLY A O 1
ATOM 611 N N . GLY A 1 82 ? -4.743 -3.421 1.702 1.00 93.25 82 GLY A N 1
ATOM 612 C CA . GLY A 1 82 ? -5.800 -4.425 1.866 1.00 93.25 82 GLY A CA 1
ATOM 613 C C . GLY A 1 82 ? -5.671 -5.240 3.157 1.00 93.25 82 GLY A C 1
ATOM 614 O O . GLY A 1 82 ? -6.646 -5.389 3.890 1.00 93.25 82 GLY A O 1
ATOM 615 N N . CYS A 1 83 ? -4.462 -5.706 3.490 1.00 93.88 83 CYS A N 1
ATOM 616 C CA . CYS A 1 83 ? -4.209 -6.439 4.734 1.00 93.88 83 CYS A CA 1
ATOM 617 C C . CYS A 1 83 ? -4.574 -5.605 5.971 1.00 93.88 83 CYS A C 1
ATOM 619 O O . CYS A 1 83 ? -5.211 -6.110 6.893 1.00 93.88 83 CYS A O 1
ATOM 621 N N . GLN A 1 84 ? -4.233 -4.311 5.978 1.00 95.06 84 GLN A N 1
ATOM 622 C CA . GLN A 1 84 ? -4.583 -3.421 7.083 1.00 95.06 84 GLN A CA 1
ATOM 623 C C . GLN A 1 84 ? -6.096 -3.195 7.189 1.00 95.06 84 GLN A C 1
ATOM 625 O O . GLN A 1 84 ? -6.602 -3.148 8.307 1.00 95.06 84 GLN A O 1
ATOM 630 N N . ALA A 1 85 ? -6.824 -3.120 6.070 1.00 96.50 85 ALA A N 1
ATOM 631 C CA . ALA A 1 85 ? -8.285 -3.026 6.082 1.00 96.50 85 ALA A CA 1
ATOM 632 C C . ALA A 1 85 ? -8.951 -4.289 6.668 1.00 96.50 85 ALA A C 1
ATOM 634 O O . ALA A 1 85 ? -9.908 -4.183 7.434 1.00 96.50 85 ALA A O 1
ATOM 635 N N . VAL A 1 86 ? -8.421 -5.480 6.368 1.00 96.62 86 VAL A N 1
ATOM 636 C CA . VAL A 1 86 ? -8.897 -6.743 6.965 1.00 96.62 86 VAL A CA 1
ATOM 637 C C . VAL A 1 86 ? -8.622 -6.781 8.472 1.00 96.62 86 VAL A C 1
ATOM 639 O O . VAL A 1 86 ? -9.509 -7.119 9.255 1.00 96.62 86 VAL A O 1
ATOM 642 N N . GLU A 1 87 ? -7.420 -6.389 8.899 1.00 95.88 87 GLU A N 1
ATOM 643 C CA . GLU A 1 87 ? -7.081 -6.290 10.323 1.00 95.88 87 GLU A CA 1
ATOM 644 C C . GLU A 1 87 ? -7.968 -5.272 11.068 1.00 95.88 87 GLU A C 1
ATOM 646 O O . GLU A 1 87 ? -8.326 -5.498 12.225 1.00 95.88 87 GLU A O 1
ATOM 651 N N . ASP A 1 88 ? -8.353 -4.167 10.420 1.00 97.19 88 ASP A N 1
ATOM 652 C CA . ASP A 1 88 ? -9.295 -3.202 10.993 1.00 97.19 88 ASP A CA 1
ATOM 653 C C . ASP A 1 88 ? -10.693 -3.791 11.160 1.00 97.19 88 ASP A C 1
ATOM 655 O O . ASP A 1 88 ? -11.315 -3.569 12.195 1.00 97.19 88 ASP A O 1
ATOM 659 N N . ALA A 1 89 ? -11.187 -4.544 10.171 1.00 97.50 89 ALA A N 1
ATOM 660 C CA . ALA A 1 89 ? -12.494 -5.190 10.251 1.00 97.50 8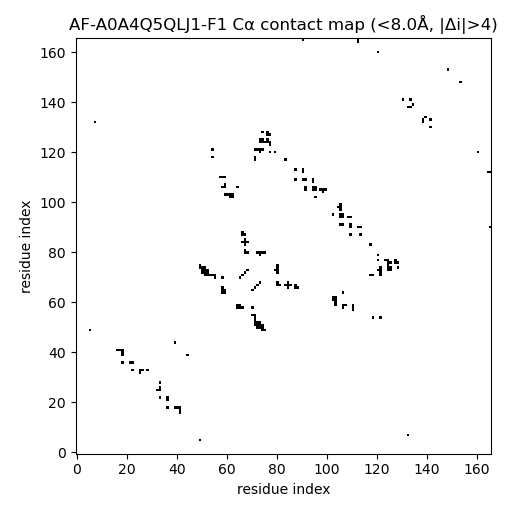9 ALA A CA 1
ATOM 661 C C . ALA A 1 89 ? -12.556 -6.172 11.433 1.00 97.50 89 ALA A C 1
ATOM 663 O O . ALA A 1 89 ? -13.525 -6.164 12.195 1.00 97.50 89 ALA A O 1
ATOM 664 N N . TYR A 1 90 ? -11.492 -6.957 11.637 1.00 97.00 90 TYR A N 1
ATOM 665 C CA . TYR A 1 90 ? -11.364 -7.840 12.796 1.00 97.00 90 TYR A CA 1
ATOM 666 C C . TYR A 1 90 ? -11.350 -7.060 14.118 1.00 97.00 90 TYR A C 1
ATOM 668 O O . TYR A 1 90 ? -12.137 -7.352 15.019 1.00 97.00 90 TYR A O 1
ATOM 676 N N . ALA A 1 91 ? -10.497 -6.036 14.232 1.00 97.00 91 ALA A N 1
ATOM 677 C CA . ALA A 1 91 ? -10.407 -5.232 15.448 1.00 97.00 91 ALA A CA 1
ATOM 678 C C . ALA A 1 91 ? -11.724 -4.507 15.758 1.00 97.00 91 ALA A C 1
ATOM 680 O O . ALA A 1 91 ? -12.123 -4.439 16.916 1.00 97.00 91 ALA A O 1
ATOM 681 N N . LEU A 1 92 ? -12.420 -4.007 14.736 1.00 97.62 92 LEU A N 1
ATOM 682 C CA . LEU A 1 92 ? -13.723 -3.368 14.877 1.00 97.62 92 LEU A CA 1
ATOM 683 C C . LEU A 1 92 ? -14.776 -4.343 15.418 1.00 97.62 92 LEU A C 1
ATOM 685 O O . LEU A 1 92 ? -15.502 -3.994 16.346 1.00 97.62 92 LEU A O 1
ATOM 689 N N . ALA A 1 93 ? -14.847 -5.562 14.875 1.00 97.69 93 ALA A N 1
ATOM 690 C CA . ALA A 1 93 ? -15.764 -6.590 15.366 1.00 97.69 93 ALA A CA 1
ATOM 691 C C . ALA A 1 93 ? -15.468 -6.962 16.829 1.00 97.69 93 ALA A C 1
ATOM 693 O O . ALA A 1 93 ? -16.379 -7.018 17.659 1.00 97.69 93 ALA A O 1
ATOM 694 N N . LEU A 1 94 ? -14.186 -7.149 17.158 1.00 97.56 94 LEU A N 1
ATOM 695 C CA . LEU A 1 94 ? -13.730 -7.452 18.511 1.00 97.56 94 LEU A CA 1
ATOM 696 C C . LEU A 1 94 ? -14.136 -6.352 19.499 1.00 97.56 94 LEU A C 1
ATOM 698 O O . LEU A 1 94 ? -14.778 -6.646 20.507 1.00 97.56 94 LEU A O 1
ATOM 702 N N . THR A 1 95 ? -13.827 -5.085 19.218 1.00 97.62 95 THR A N 1
ATOM 703 C CA . THR A 1 95 ? -14.131 -4.009 20.171 1.00 97.62 95 THR A CA 1
ATOM 704 C C . THR A 1 95 ? -15.622 -3.702 20.268 1.00 97.62 95 THR A C 1
ATOM 706 O O . THR A 1 95 ? -16.089 -3.346 21.348 1.00 97.62 95 THR A O 1
ATOM 709 N N . LEU A 1 96 ? -16.397 -3.891 19.194 1.00 97.88 96 LEU A N 1
ATOM 710 C CA . LEU A 1 96 ? -17.859 -3.803 19.254 1.00 97.88 96 LEU A CA 1
ATOM 711 C C . LEU A 1 96 ? -18.459 -4.885 20.159 1.00 97.88 96 LEU A C 1
ATOM 713 O O . LEU A 1 96 ? -19.354 -4.580 20.943 1.00 97.88 96 LEU A O 1
ATOM 717 N N . SER A 1 97 ? -17.941 -6.119 20.117 1.00 97.75 97 SER A N 1
ATOM 718 C CA . SER A 1 97 ? -18.400 -7.188 21.021 1.00 97.75 97 SER A CA 1
ATOM 719 C C . SER A 1 97 ? -18.074 -6.920 22.496 1.00 97.75 97 SER A C 1
ATOM 721 O O . SER A 1 97 ? -18.836 -7.316 23.374 1.00 97.75 97 SER A O 1
ATOM 723 N N . GLN A 1 98 ? -16.978 -6.206 22.775 1.00 97.31 98 GLN A N 1
ATOM 724 C CA . GLN A 1 98 ? -16.573 -5.817 24.131 1.00 97.31 98 GLN A CA 1
ATOM 725 C C . GLN A 1 98 ? -17.377 -4.622 24.669 1.00 97.31 98 GLN A C 1
ATOM 727 O O . GLN A 1 98 ? -17.497 -4.453 25.881 1.00 97.31 98 GLN A O 1
ATOM 732 N N . HIS A 1 99 ? -17.944 -3.802 23.779 1.00 96.31 99 HIS A N 1
ATOM 733 C CA . HIS A 1 99 ? -18.688 -2.584 24.112 1.00 96.31 99 HIS A CA 1
ATOM 734 C C . HIS A 1 99 ? -20.054 -2.522 23.388 1.00 96.31 99 HIS A C 1
ATOM 736 O O . HIS A 1 99 ? -20.325 -1.564 22.659 1.00 96.31 99 HIS A O 1
ATOM 742 N N . PRO A 1 100 ? -20.962 -3.498 23.591 1.00 94.50 100 PRO A N 1
ATOM 743 C CA . PRO A 1 100 ? -22.169 -3.662 22.769 1.00 94.50 100 PRO A CA 1
ATOM 744 C C . PRO A 1 100 ? -23.162 -2.491 22.849 1.00 94.50 100 PRO A C 1
ATOM 746 O O . PRO A 1 100 ? -23.953 -2.288 21.932 1.00 94.50 100 PRO A O 1
ATOM 749 N N . GLN A 1 101 ? -23.129 -1.714 23.936 1.00 96.50 101 GLN A N 1
ATOM 750 C CA . GLN A 1 101 ? -24.021 -0.569 24.164 1.00 96.50 101 GLN A CA 1
ATOM 751 C C . GLN A 1 101 ? -23.321 0.790 23.993 1.00 96.50 101 GLN A C 1
ATOM 753 O O . GLN A 1 101 ? -23.976 1.828 24.070 1.00 96.50 101 GLN A O 1
ATOM 758 N N . ASP A 1 102 ? -22.009 0.804 23.733 1.00 96.81 102 ASP A N 1
ATOM 759 C CA . ASP A 1 102 ? -21.223 2.034 23.595 1.00 96.81 102 ASP A CA 1
ATOM 760 C C . ASP A 1 102 ? -20.292 1.977 22.369 1.00 96.81 102 ASP A C 1
ATOM 762 O O . ASP A 1 102 ? -19.091 1.705 22.482 1.00 96.81 102 ASP A O 1
ATOM 766 N N . PRO A 1 103 ? -20.823 2.274 21.166 1.00 95.81 103 PRO A N 1
ATOM 767 C CA . PRO A 1 103 ? -20.017 2.320 19.951 1.00 95.81 103 PRO A CA 1
ATOM 768 C C . PRO A 1 103 ? -18.883 3.348 20.015 1.00 95.81 103 PRO A C 1
ATOM 770 O O . PRO A 1 103 ? -17.846 3.153 19.389 1.00 95.81 103 PRO A O 1
ATOM 773 N N . ALA A 1 104 ? -19.044 4.438 20.772 1.00 96.69 104 ALA A N 1
ATOM 774 C CA . ALA A 1 104 ? -18.004 5.455 20.876 1.00 96.69 104 ALA A CA 1
ATOM 775 C C . ALA A 1 104 ? -16.781 4.909 21.630 1.00 96.69 104 ALA A C 1
ATOM 777 O O . ALA A 1 104 ? -15.650 5.101 21.171 1.00 96.69 104 ALA A O 1
ATOM 778 N N . ALA A 1 105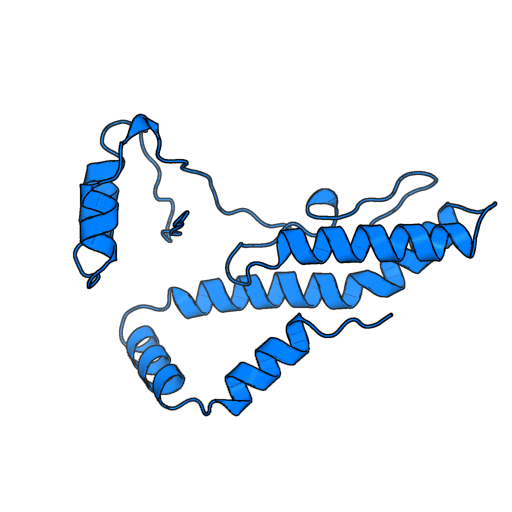 ? -17.002 4.175 22.728 1.00 97.00 105 ALA A N 1
ATOM 779 C CA . ALA A 1 105 ? -15.945 3.449 23.430 1.00 97.00 105 ALA A CA 1
ATOM 780 C C . ALA A 1 105 ? -15.331 2.342 22.556 1.00 97.00 105 ALA A C 1
ATOM 782 O O . ALA A 1 105 ? -14.102 2.241 22.482 1.00 97.00 105 ALA A O 1
ATOM 783 N N . ALA A 1 106 ? -16.156 1.581 21.826 1.00 97.94 106 ALA A N 1
ATOM 784 C CA . ALA A 1 106 ? -15.694 0.546 20.896 1.00 97.94 106 ALA A CA 1
ATOM 785 C C . ALA A 1 106 ? -14.737 1.106 19.829 1.00 97.94 106 ALA A C 1
ATOM 787 O O . ALA A 1 106 ? -13.672 0.540 19.571 1.00 97.94 106 ALA A O 1
ATOM 788 N N . PHE A 1 107 ? -15.087 2.241 19.220 1.00 98.38 107 PHE A N 1
ATOM 789 C CA . PHE A 1 107 ? -14.280 2.869 18.173 1.00 98.38 107 PHE A CA 1
ATOM 790 C C . PHE A 1 107 ? -12.997 3.497 18.721 1.00 98.38 107 PHE A C 1
ATOM 792 O O . PHE A 1 107 ? -11.949 3.408 18.080 1.00 98.38 107 PHE A O 1
ATOM 799 N N . ALA A 1 108 ? -13.041 4.066 19.929 1.00 97.56 108 ALA A N 1
ATOM 800 C CA . ALA A 1 108 ? -11.841 4.540 20.613 1.00 97.56 108 ALA A CA 1
ATOM 801 C C . ALA A 1 108 ? -10.884 3.383 20.951 1.00 97.56 108 ALA A C 1
ATOM 803 O O . ALA A 1 108 ? -9.664 3.523 20.837 1.00 97.56 108 ALA A O 1
ATOM 804 N N . ALA A 1 109 ? -11.414 2.224 21.355 1.00 97.12 109 ALA A N 1
ATOM 805 C CA . ALA A 1 109 ? -10.625 1.015 21.568 1.00 97.12 109 ALA A CA 1
ATOM 806 C C . ALA A 1 109 ? -10.025 0.487 20.255 1.00 97.12 109 ALA A C 1
ATOM 808 O O . ALA A 1 109 ? -8.822 0.230 20.209 1.00 97.12 109 ALA A O 1
ATOM 809 N N . MET A 1 110 ? -10.810 0.429 19.173 1.00 97.50 110 MET A N 1
ATOM 810 C CA . MET A 1 110 ? -10.318 -0.009 17.863 1.00 97.50 110 MET A CA 1
ATOM 811 C C . MET A 1 110 ? -9.177 0.886 17.368 1.00 97.50 110 MET A C 1
ATOM 813 O O . MET A 1 110 ? -8.113 0.380 17.006 1.00 97.50 110 MET A O 1
ATOM 817 N N . GLN A 1 111 ? -9.341 2.214 17.436 1.00 97.31 111 GLN A N 1
ATOM 818 C CA . GLN A 1 111 ? -8.283 3.143 17.040 1.00 97.31 111 GLN A CA 1
ATOM 819 C C . GLN A 1 111 ? -7.001 2.901 17.851 1.00 97.31 111 GLN A C 1
ATOM 821 O O . GLN A 1 111 ? -5.916 2.881 17.273 1.00 97.31 111 GLN A O 1
ATOM 826 N N . ARG A 1 112 ? -7.090 2.699 19.174 1.00 96.06 112 ARG A N 1
ATOM 827 C CA . ARG A 1 112 ? -5.906 2.442 20.016 1.00 96.06 112 ARG A CA 1
ATOM 828 C C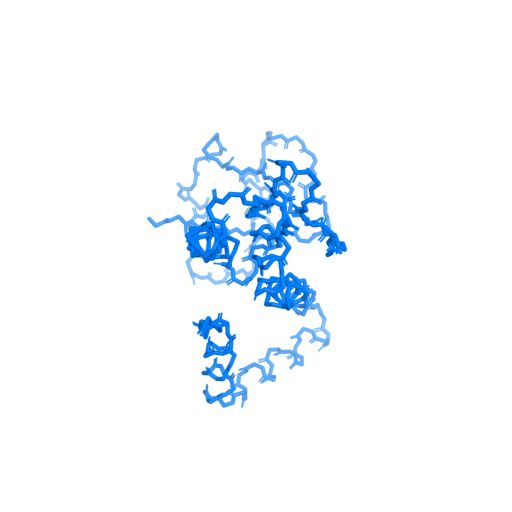 . ARG A 1 112 ? -5.157 1.175 19.602 1.00 96.06 112 ARG A C 1
ATOM 830 O O . ARG A 1 112 ? -3.931 1.203 19.562 1.00 96.06 112 ARG A O 1
ATOM 837 N N . LEU A 1 113 ? -5.878 0.108 19.257 1.00 95.88 113 LEU A N 1
ATOM 838 C CA . LEU A 1 113 ? -5.283 -1.152 18.801 1.00 95.88 113 LEU A CA 1
ATOM 839 C C . LEU A 1 113 ? -4.590 -1.005 17.438 1.00 95.88 113 LEU A C 1
ATOM 841 O O . LEU A 1 113 ? -3.516 -1.558 17.211 1.00 95.88 113 LEU A O 1
ATOM 845 N N . ARG A 1 114 ? -5.194 -0.251 16.514 1.00 96.00 114 ARG A N 1
ATOM 846 C CA . ARG A 1 114 ? -4.790 -0.236 15.098 1.00 96.00 114 ARG A CA 1
ATOM 847 C C . ARG A 1 114 ? -3.842 0.898 14.720 1.00 96.00 114 ARG A C 1
ATOM 849 O O . ARG A 1 114 ? -2.952 0.715 13.886 1.00 96.00 114 ARG A O 1
ATOM 856 N N . GLN A 1 115 ? -3.990 2.069 15.337 1.00 94.31 115 GLN A N 1
ATOM 857 C CA . GLN A 1 115 ? -3.374 3.308 14.858 1.00 94.31 115 GLN A CA 1
ATOM 858 C C . GLN A 1 115 ? -1.842 3.252 14.837 1.00 94.31 115 GLN A C 1
ATOM 860 O O . GLN A 1 115 ? -1.233 3.760 13.896 1.00 94.31 115 GLN A O 1
ATOM 865 N N . ALA A 1 116 ? -1.198 2.631 15.829 1.00 93.50 116 ALA A N 1
ATOM 866 C CA . ALA A 1 116 ? 0.262 2.528 15.861 1.00 93.50 116 ALA A CA 1
ATOM 867 C C . ALA A 1 116 ? 0.809 1.711 14.676 1.00 93.50 116 ALA A C 1
ATOM 869 O O . ALA A 1 116 ? 1.741 2.153 13.995 1.00 93.50 116 ALA A O 1
ATOM 870 N N . LYS A 1 117 ? 0.196 0.554 14.389 1.00 93.31 117 LYS A N 1
ATOM 871 C CA . LYS A 1 117 ? 0.607 -0.321 13.285 1.00 93.31 117 LYS A CA 1
ATOM 872 C C . LYS A 1 117 ? 0.323 0.322 11.930 1.00 93.31 117 LYS A C 1
ATOM 874 O O . LYS A 1 117 ? 1.248 0.448 11.131 1.00 93.31 117 LYS A O 1
ATOM 879 N N . ALA A 1 118 ? -0.892 0.823 11.704 1.00 94.31 118 ALA A N 1
ATOM 880 C CA . ALA A 1 118 ? -1.250 1.483 10.447 1.00 94.31 118 ALA A CA 1
ATOM 881 C C . ALA A 1 118 ? -0.316 2.668 10.134 1.00 94.31 118 ALA A C 1
ATOM 883 O O . ALA A 1 118 ? 0.205 2.791 9.027 1.00 94.31 118 ALA A O 1
ATOM 884 N N . ARG A 1 119 ? 0.011 3.491 11.143 1.00 94.56 119 ARG A N 1
ATOM 885 C CA . ARG A 1 119 ? 0.987 4.588 11.010 1.00 94.56 119 ARG A CA 1
ATOM 886 C C . ARG A 1 119 ? 2.367 4.114 10.588 1.00 94.56 119 ARG A C 1
ATOM 888 O O . ARG A 1 119 ? 3.006 4.758 9.754 1.00 94.56 119 ARG A O 1
ATOM 895 N N . ARG A 1 120 ? 2.846 3.023 11.188 1.00 93.00 120 ARG A N 1
ATOM 896 C CA . ARG A 1 120 ? 4.133 2.424 10.834 1.00 93.00 120 ARG A CA 1
ATOM 897 C C . ARG A 1 120 ? 4.116 1.963 9.380 1.00 93.00 120 ARG A C 1
ATOM 899 O O . ARG A 1 120 ? 5.022 2.336 8.648 1.00 93.00 120 ARG A O 1
ATOM 906 N N . ILE A 1 121 ? 3.074 1.246 8.954 1.00 93.62 121 ILE A N 1
ATOM 907 C CA . ILE A 1 121 ? 2.920 0.781 7.569 1.00 93.62 121 ILE A CA 1
ATOM 908 C C . ILE A 1 121 ? 2.938 1.954 6.584 1.00 93.62 121 ILE A C 1
ATOM 910 O O . ILE A 1 121 ? 3.762 1.947 5.673 1.00 93.62 121 ILE A O 1
ATOM 914 N N . VAL A 1 122 ? 2.130 2.998 6.805 1.00 93.94 122 VAL A N 1
ATOM 915 C CA . VAL A 1 122 ? 2.094 4.183 5.926 1.00 93.94 122 VAL A CA 1
ATOM 916 C C . VAL A 1 122 ? 3.479 4.819 5.790 1.00 93.94 122 VAL A C 1
ATOM 918 O O . VAL A 1 122 ? 3.967 5.050 4.682 1.00 93.94 122 VAL A O 1
ATOM 921 N N . ARG A 1 123 ? 4.164 5.053 6.915 1.00 93.69 123 ARG A N 1
ATOM 922 C CA . ARG A 1 123 ? 5.496 5.678 6.925 1.00 93.69 123 ARG A CA 1
ATOM 923 C C . ARG A 1 123 ? 6.566 4.798 6.284 1.00 93.69 123 ARG A C 1
ATOM 925 O O . ARG A 1 123 ? 7.408 5.308 5.545 1.00 93.69 123 ARG A O 1
ATOM 932 N N . THR A 1 124 ? 6.550 3.498 6.561 1.00 92.50 124 THR A N 1
ATOM 933 C CA . THR A 1 124 ? 7.507 2.550 5.985 1.00 92.50 124 THR A CA 1
ATOM 934 C C . THR A 1 124 ? 7.280 2.402 4.483 1.00 92.50 124 THR A C 1
ATOM 936 O O . THR A 1 124 ? 8.258 2.453 3.744 1.00 92.50 124 THR A O 1
ATOM 939 N N . SER A 1 125 ? 6.030 2.332 4.013 1.00 93.00 125 SER A N 1
ATOM 940 C CA . SER A 1 125 ? 5.718 2.272 2.579 1.00 93.00 125 SER A CA 1
ATOM 941 C C . SER A 1 125 ? 6.251 3.507 1.842 1.00 93.00 125 SER A C 1
ATOM 943 O O . SER A 1 125 ? 7.008 3.380 0.878 1.00 93.00 125 SER A O 1
ATOM 945 N N . ARG A 1 126 ? 6.011 4.713 2.384 1.00 92.69 126 ARG A N 1
ATOM 946 C CA . ARG A 1 126 ? 6.594 5.971 1.872 1.00 92.69 126 ARG A CA 1
ATOM 947 C C . ARG A 1 126 ? 8.121 5.939 1.812 1.00 92.69 126 ARG A C 1
ATOM 949 O O . ARG A 1 126 ? 8.723 6.418 0.852 1.00 92.69 126 ARG A O 1
ATOM 956 N N . LEU A 1 127 ? 8.773 5.426 2.856 1.00 92.44 127 LEU A N 1
ATOM 957 C CA . LEU A 1 127 ? 10.231 5.308 2.889 1.00 92.44 127 LEU A CA 1
ATOM 958 C C . LEU A 1 127 ? 10.738 4.333 1.821 1.00 92.44 127 LEU A C 1
ATOM 960 O O . LEU A 1 127 ? 11.682 4.674 1.114 1.00 92.44 127 LEU A O 1
ATOM 964 N N . MET A 1 128 ? 10.099 3.171 1.673 1.00 90.44 128 MET A N 1
ATOM 965 C CA . MET A 1 128 ? 10.463 2.187 0.653 1.00 90.44 128 MET A CA 1
ATOM 966 C C . MET A 1 128 ? 10.321 2.757 -0.755 1.00 90.44 128 MET A C 1
ATOM 968 O O . MET A 1 128 ? 11.229 2.571 -1.558 1.00 90.44 128 MET A O 1
ATOM 972 N N . GLY A 1 129 ? 9.264 3.529 -1.028 1.00 90.31 129 GLY A N 1
ATOM 973 C CA . GLY A 1 129 ? 9.132 4.269 -2.284 1.00 90.31 129 GLY A CA 1
ATOM 974 C C . GLY A 1 129 ? 10.303 5.227 -2.516 1.00 90.31 129 GLY A C 1
ATOM 975 O O . GLY A 1 129 ? 11.000 5.129 -3.523 1.00 90.31 129 GLY A O 1
ATOM 976 N N . ARG A 1 130 ? 10.592 6.114 -1.553 1.00 90.69 130 ARG A N 1
ATOM 977 C CA . ARG A 1 130 ? 11.698 7.088 -1.666 1.00 90.69 130 ARG A CA 1
ATOM 978 C C . ARG A 1 130 ? 13.056 6.423 -1.897 1.00 90.69 130 ARG A C 1
ATOM 980 O O . 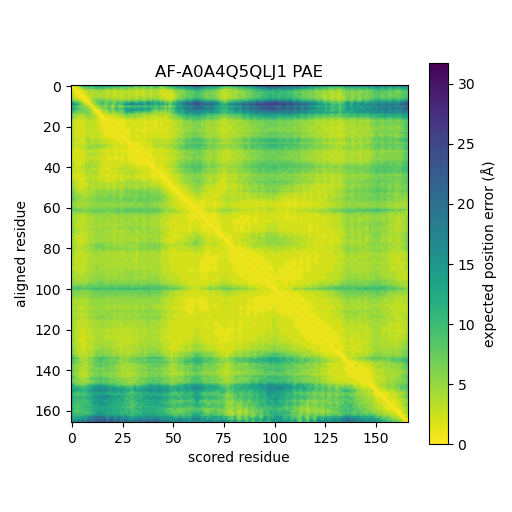ARG A 1 130 ? 13.811 6.872 -2.753 1.00 90.69 130 ARG A O 1
ATOM 987 N N . VAL A 1 131 ? 13.358 5.356 -1.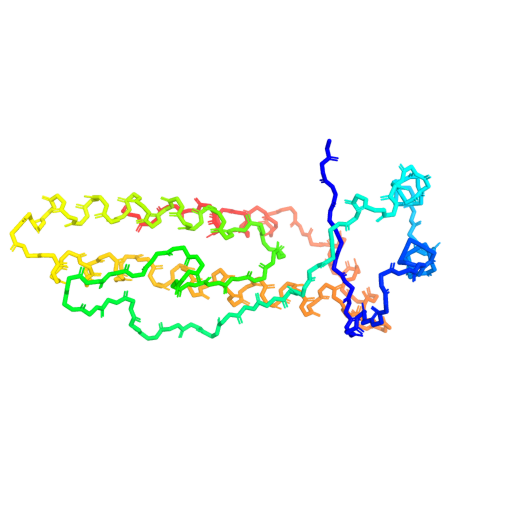156 1.00 91.00 131 VAL A N 1
ATOM 988 C CA . VAL A 1 131 ? 14.615 4.599 -1.294 1.00 91.00 131 VAL A CA 1
ATOM 989 C C . VAL A 1 131 ? 14.652 3.827 -2.618 1.00 91.00 131 VAL A C 1
ATOM 991 O O . VAL A 1 131 ? 15.684 3.789 -3.289 1.00 91.00 131 VAL A O 1
ATOM 994 N N . GLY A 1 132 ? 13.520 3.250 -3.026 1.00 88.62 132 GLY A N 1
ATOM 995 C CA . GLY A 1 132 ? 13.370 2.485 -4.262 1.00 88.62 132 GLY A CA 1
ATOM 996 C C . GLY A 1 132 ? 13.649 3.302 -5.525 1.00 88.62 132 GLY A C 1
ATOM 997 O O . GLY A 1 132 ? 14.200 2.768 -6.491 1.00 88.62 132 GLY A O 1
ATOM 998 N N . TYR A 1 133 ? 13.363 4.604 -5.500 1.00 88.69 133 TYR A N 1
ATOM 999 C CA . TYR A 1 133 ? 13.604 5.511 -6.626 1.00 88.69 133 TYR A CA 1
ATOM 1000 C C . TYR A 1 133 ? 14.914 6.305 -6.549 1.00 88.69 133 TYR A C 1
ATOM 1002 O O . TYR A 1 133 ? 15.135 7.181 -7.383 1.00 88.69 133 TYR A O 1
ATOM 1010 N N . LEU A 1 134 ? 15.819 5.999 -5.610 1.00 89.06 134 LEU A N 1
ATOM 1011 C CA . LEU A 1 134 ? 17.143 6.635 -5.586 1.00 89.06 134 LEU A CA 1
ATOM 1012 C C . LEU A 1 134 ? 17.920 6.331 -6.876 1.00 89.06 134 LEU A C 1
ATOM 1014 O O . LEU A 1 134 ? 18.191 5.169 -7.183 1.00 89.06 134 LEU A O 1
ATOM 1018 N N . GLY A 1 135 ? 18.297 7.377 -7.610 1.00 87.25 135 GLY A N 1
ATOM 1019 C CA . GLY A 1 135 ? 19.114 7.295 -8.822 1.00 87.25 135 GLY A CA 1
ATOM 1020 C C . GLY A 1 135 ? 20.599 7.578 -8.577 1.00 87.25 135 GLY A C 1
ATOM 1021 O O . GLY A 1 135 ? 21.025 7.875 -7.458 1.00 87.25 135 GLY A O 1
ATOM 1022 N N . GLY A 1 136 ? 21.396 7.496 -9.646 1.00 90.19 136 GLY A N 1
ATOM 1023 C CA . GLY A 1 136 ? 22.822 7.838 -9.630 1.00 90.19 136 GLY A CA 1
ATOM 1024 C C . GLY A 1 136 ? 23.629 7.052 -8.590 1.00 90.19 136 GLY A C 1
ATOM 1025 O O . GLY A 1 136 ? 23.369 5.874 -8.343 1.00 90.19 136 GLY A O 1
ATOM 1026 N N . ALA A 1 137 ? 24.595 7.719 -7.953 1.00 92.31 137 ALA A N 1
ATOM 1027 C CA . ALA A 1 137 ? 25.477 7.107 -6.956 1.00 92.31 137 ALA A CA 1
ATOM 1028 C C . ALA A 1 137 ? 24.715 6.517 -5.753 1.00 92.31 137 ALA A C 1
ATOM 1030 O O . ALA A 1 137 ? 25.049 5.428 -5.285 1.00 92.31 137 ALA A O 1
ATOM 1031 N N . LEU A 1 138 ? 23.652 7.189 -5.292 1.00 92.38 138 LEU A N 1
ATOM 1032 C CA . LEU A 1 138 ? 22.806 6.694 -4.200 1.00 92.38 138 LEU A CA 1
ATOM 1033 C C . LEU A 1 138 ? 22.036 5.430 -4.602 1.00 92.38 138 LEU A C 1
ATOM 1035 O O . LEU A 1 138 ? 21.882 4.517 -3.793 1.00 92.38 138 LEU A O 1
ATOM 1039 N N . GLY A 1 139 ? 21.595 5.349 -5.860 1.00 90.56 139 GLY A N 1
ATOM 1040 C CA . GLY A 1 139 ? 20.983 4.148 -6.423 1.00 90.56 139 GLY A CA 1
ATOM 1041 C C . GLY A 1 139 ? 21.942 2.959 -6.444 1.00 90.56 139 GLY A C 1
ATOM 1042 O O . GLY A 1 139 ? 21.573 1.871 -6.000 1.00 90.56 139 GLY A O 1
ATOM 1043 N N . THR A 1 140 ? 23.185 3.175 -6.885 1.00 92.00 140 THR A N 1
ATOM 1044 C CA . THR A 1 140 ? 24.236 2.146 -6.882 1.00 92.00 140 THR A CA 1
ATOM 1045 C C . THR A 1 140 ? 24.544 1.662 -5.470 1.00 92.00 140 THR A C 1
ATOM 1047 O O . THR A 1 140 ? 24.561 0.455 -5.233 1.00 92.00 140 THR A O 1
ATOM 1050 N N . LEU A 1 141 ? 24.713 2.584 -4.516 1.00 93.00 141 LEU A N 1
ATOM 1051 C CA . LEU A 1 141 ? 24.947 2.242 -3.113 1.00 93.00 141 LEU A CA 1
ATOM 1052 C C . LEU A 1 141 ? 23.795 1.409 -2.542 1.00 93.00 141 LEU A C 1
ATOM 1054 O O . LEU A 1 141 ? 24.030 0.368 -1.932 1.00 93.00 141 LEU A O 1
ATOM 1058 N N . ARG A 1 142 ? 22.548 1.824 -2.794 1.00 93.50 142 ARG A N 1
ATOM 1059 C CA . ARG A 1 142 ? 21.351 1.074 -2.399 1.00 93.50 142 ARG A CA 1
ATOM 1060 C C . ARG A 1 142 ? 21.340 -0.332 -3.004 1.00 93.50 142 ARG A C 1
ATOM 1062 O O . ARG A 1 142 ? 21.034 -1.278 -2.290 1.00 93.50 142 ARG A O 1
ATOM 1069 N N . ASN A 1 143 ? 21.712 -0.501 -4.274 1.00 91.50 143 ASN A N 1
ATOM 1070 C CA . ASN A 1 143 ? 21.769 -1.821 -4.913 1.00 91.50 143 ASN A CA 1
ATOM 1071 C C . ASN A 1 143 ? 22.839 -2.729 -4.289 1.00 91.50 143 ASN A C 1
ATOM 1073 O O . ASN A 1 143 ? 22.583 -3.914 -4.082 1.00 91.50 143 ASN A O 1
ATOM 1077 N N . VAL A 1 144 ? 24.016 -2.187 -3.964 1.00 92.31 144 VAL A N 1
ATOM 1078 C CA . VAL A 1 144 ? 25.080 -2.931 -3.269 1.00 92.31 144 VAL A CA 1
ATOM 1079 C C . VAL A 1 144 ? 24.625 -3.329 -1.868 1.00 92.31 144 VAL A C 1
ATOM 1081 O O . VAL A 1 144 ? 24.715 -4.501 -1.511 1.00 92.31 144 VAL A O 1
ATOM 1084 N N . ALA A 1 145 ? 24.067 -2.385 -1.107 1.00 90.56 145 ALA A N 1
ATOM 1085 C CA . ALA A 1 145 ? 23.558 -2.641 0.235 1.00 90.56 145 ALA A CA 1
ATOM 1086 C C . ALA A 1 145 ? 22.463 -3.718 0.234 1.00 90.56 145 ALA A C 1
ATOM 1088 O O . ALA A 1 145 ? 22.518 -4.635 1.042 1.00 90.56 145 ALA A O 1
ATOM 1089 N N . MET A 1 146 ? 21.514 -3.661 -0.708 1.00 89.19 146 MET A N 1
ATOM 1090 C CA . MET A 1 146 ? 20.453 -4.667 -0.842 1.00 89.19 146 MET A CA 1
ATOM 1091 C C . MET A 1 146 ? 20.992 -6.059 -1.192 1.00 89.19 146 MET A C 1
ATOM 1093 O O . MET A 1 146 ? 20.460 -7.047 -0.705 1.00 89.19 146 MET A O 1
ATOM 1097 N N . ARG A 1 147 ? 22.046 -6.155 -2.014 1.00 88.88 147 ARG A N 1
ATOM 1098 C CA . ARG A 1 147 ? 22.688 -7.440 -2.351 1.00 88.88 147 ARG A CA 1
ATOM 1099 C C . ARG A 1 147 ? 23.489 -8.022 -1.189 1.00 88.88 147 ARG A C 1
ATOM 1101 O O . ARG A 1 147 ? 23.572 -9.236 -1.064 1.00 88.88 147 ARG A O 1
ATOM 1108 N N . ALA A 1 148 ? 24.093 -7.160 -0.377 1.00 91.62 148 ALA A N 1
ATOM 1109 C CA . ALA A 1 148 ? 24.870 -7.555 0.792 1.00 91.62 148 ALA A CA 1
ATOM 1110 C C . ALA A 1 148 ? 24.002 -7.788 2.040 1.00 91.62 148 ALA A C 1
ATOM 1112 O O . ALA A 1 148 ? 24.480 -8.368 3.014 1.00 91.62 148 ALA A O 1
ATOM 1113 N N . ALA A 1 149 ? 22.750 -7.317 2.033 1.00 87.25 149 ALA A N 1
ATOM 1114 C CA . ALA A 1 149 ? 21.836 -7.444 3.156 1.00 87.25 149 ALA A CA 1
ATOM 1115 C C . ALA A 1 149 ? 21.580 -8.930 3.466 1.00 87.25 149 ALA A C 1
ATOM 1117 O O . ALA A 1 149 ? 21.087 -9.663 2.606 1.00 87.25 149 ALA A O 1
ATOM 1118 N N . PRO A 1 150 ? 21.878 -9.388 4.692 1.00 89.25 150 PRO A N 1
ATOM 1119 C CA . PRO A 1 150 ? 21.588 -10.756 5.090 1.00 89.25 150 PRO A CA 1
ATOM 1120 C C . PRO A 1 150 ? 20.085 -11.062 5.054 1.00 89.25 150 PRO A C 1
ATOM 1122 O O . PRO A 1 150 ? 19.263 -10.197 5.365 1.00 89.25 150 PRO A O 1
ATOM 1125 N N . LEU A 1 151 ? 19.726 -12.322 4.791 1.00 83.38 151 LEU A N 1
ATOM 1126 C CA . LEU A 1 151 ? 18.328 -12.775 4.740 1.00 83.38 151 LEU A CA 1
ATOM 1127 C C . LEU A 1 151 ? 17.543 -12.464 6.023 1.00 83.38 151 LEU A C 1
ATOM 1129 O O . LEU A 1 151 ? 16.387 -12.059 5.945 1.00 83.38 151 LEU A O 1
ATOM 1133 N N . TRP A 1 152 ? 18.186 -12.526 7.194 1.00 84.38 152 TRP A N 1
ATOM 1134 C CA . TRP A 1 152 ? 17.536 -12.209 8.470 1.00 84.38 152 TRP A CA 1
ATOM 1135 C C . TRP A 1 152 ? 17.008 -10.765 8.539 1.00 84.38 152 TRP A C 1
ATOM 1137 O O . TRP A 1 152 ? 16.065 -10.487 9.280 1.00 84.38 152 TRP A O 1
ATOM 1147 N N . VAL A 1 153 ? 17.594 -9.825 7.785 1.00 82.00 153 VAL A N 1
ATOM 1148 C CA . VAL A 1 153 ? 17.101 -8.439 7.705 1.00 82.00 153 VAL A CA 1
ATOM 1149 C C . VAL A 1 153 ? 15.756 -8.416 6.983 1.00 82.00 153 VAL A C 1
ATOM 1151 O O . VAL A 1 153 ? 14.806 -7.796 7.468 1.00 82.00 153 VAL A O 1
ATOM 1154 N N . ALA A 1 154 ? 15.664 -9.131 5.859 1.00 76.44 154 ALA A N 1
ATOM 1155 C CA . ALA A 1 154 ? 14.428 -9.281 5.103 1.00 76.44 154 ALA A CA 1
ATOM 1156 C C . ALA A 1 154 ? 13.363 -10.030 5.924 1.00 76.44 154 ALA A C 1
ATOM 1158 O O . ALA A 1 154 ? 12.215 -9.591 5.982 1.00 76.44 154 ALA A O 1
ATOM 1159 N N . GLU A 1 155 ? 13.751 -11.090 6.638 1.00 81.38 155 GLU A N 1
ATOM 1160 C CA . GLU A 1 155 ? 12.864 -11.846 7.530 1.00 81.38 155 GLU A CA 1
ATOM 1161 C C . GLU A 1 155 ? 12.347 -10.993 8.689 1.00 81.38 155 GLU A C 1
ATOM 1163 O O . GLU A 1 155 ? 11.150 -10.984 8.960 1.00 81.38 155 GLU A O 1
ATOM 1168 N N . ARG A 1 156 ? 13.204 -10.205 9.352 1.00 82.50 156 ARG A N 1
ATOM 1169 C CA . ARG A 1 156 ? 12.765 -9.289 10.417 1.00 82.50 156 ARG A CA 1
ATOM 1170 C C . ARG A 1 156 ? 11.760 -8.267 9.910 1.00 82.50 156 ARG A C 1
ATOM 1172 O O . ARG A 1 156 ? 10.789 -7.974 10.608 1.00 82.50 156 ARG A O 1
ATOM 1179 N N . GLN A 1 157 ? 11.993 -7.713 8.722 1.00 78.75 157 GLN A N 1
ATOM 1180 C CA . GLN A 1 157 ? 11.056 -6.782 8.106 1.00 78.75 157 GLN A CA 1
ATOM 1181 C C . GLN A 1 157 ? 9.723 -7.469 7.795 1.00 78.75 157 GLN A C 1
ATOM 1183 O O . GLN A 1 157 ? 8.674 -6.911 8.113 1.00 78.75 157 GLN A O 1
ATOM 1188 N N . PHE A 1 158 ? 9.762 -8.680 7.237 1.00 79.50 158 PHE A N 1
ATOM 1189 C CA . PHE A 1 158 ? 8.577 -9.489 6.974 1.00 79.50 158 PHE A CA 1
ATOM 1190 C C . PHE A 1 158 ? 7.795 -9.761 8.268 1.00 79.50 158 PHE A C 1
ATOM 1192 O O . PHE A 1 158 ? 6.634 -9.370 8.379 1.00 79.50 158 PHE A O 1
ATOM 1199 N N . CYS A 1 159 ? 8.446 -10.314 9.293 1.00 81.19 159 CYS A N 1
ATOM 1200 C CA . CYS A 1 159 ? 7.830 -10.596 10.590 1.00 81.19 159 CYS A CA 1
ATOM 1201 C C . CYS A 1 159 ? 7.202 -9.344 11.213 1.00 81.19 159 CYS A C 1
ATOM 1203 O O . CYS A 1 159 ? 6.070 -9.393 11.680 1.00 81.19 159 CYS A O 1
ATOM 1205 N N . ALA A 1 160 ? 7.888 -8.199 11.170 1.00 79.25 160 ALA A N 1
ATOM 1206 C CA . ALA A 1 160 ? 7.368 -6.961 11.742 1.00 79.25 160 ALA A CA 1
ATOM 1207 C C . ALA A 1 160 ? 6.121 -6.417 11.020 1.00 79.25 160 ALA A C 1
ATOM 1209 O O . ALA A 1 160 ? 5.319 -5.720 11.642 1.00 79.25 160 ALA A O 1
ATOM 1210 N N . VAL A 1 161 ? 5.967 -6.693 9.722 1.00 80.62 161 VAL A N 1
ATOM 1211 C CA . VAL A 1 161 ? 4.789 -6.294 8.938 1.00 80.62 161 VAL A CA 1
ATOM 1212 C C . VAL A 1 161 ? 3.605 -7.225 9.222 1.00 80.62 161 VAL A C 1
ATOM 1214 O O . VAL A 1 161 ? 2.486 -6.746 9.420 1.00 80.62 161 VAL A O 1
ATOM 1217 N N . TYR A 1 162 ? 3.853 -8.534 9.308 1.00 82.12 162 TYR A N 1
ATOM 1218 C CA . TYR A 1 162 ? 2.809 -9.554 9.462 1.00 82.12 162 TYR A CA 1
ATOM 1219 C C . TYR A 1 162 ? 2.459 -9.911 10.912 1.00 82.12 162 TYR A C 1
ATOM 1221 O O . TYR A 1 162 ? 1.503 -10.645 11.145 1.00 82.12 162 TYR A O 1
ATOM 1229 N N . GLN A 1 163 ? 3.173 -9.375 11.903 1.00 81.75 163 GLN A N 1
ATOM 1230 C CA . GLN A 1 163 ? 2.826 -9.581 13.306 1.00 81.75 163 GLN A CA 1
ATOM 1231 C C . GLN A 1 163 ? 1.459 -8.957 13.626 1.00 81.75 163 GLN A C 1
ATOM 1233 O O . GLN A 1 163 ? 1.234 -7.756 13.433 1.00 81.75 163 GLN A O 1
ATOM 1238 N N . LEU A 1 164 ? 0.539 -9.781 14.121 1.00 73.25 164 LEU A N 1
ATOM 1239 C CA . LEU A 1 164 ? -0.773 -9.366 14.608 1.00 73.25 164 LEU A CA 1
ATOM 1240 C C . LEU A 1 164 ? -0.638 -9.021 16.097 1.00 73.25 164 LEU A C 1
ATOM 1242 O O . LEU A 1 164 ? -0.192 -9.848 16.885 1.00 73.25 164 LEU A O 1
ATOM 1246 N N . GLY A 1 165 ? -0.922 -7.769 16.456 1.00 66.25 165 GLY A N 1
ATOM 1247 C CA . GLY A 1 165 ? -0.719 -7.222 17.805 1.00 66.25 165 GLY A CA 1
ATOM 1248 C C . GLY A 1 165 ? -2.024 -7.056 18.579 1.00 66.25 165 GLY A C 1
ATOM 1249 O O . GLY A 1 165 ? -2.250 -5.975 19.121 1.00 66.25 165 GLY A O 1
ATOM 1250 N N . PHE A 1 166 ? -2.892 -8.068 18.532 1.00 64.12 166 PHE A N 1
ATOM 1251 C CA . PHE A 1 166 ? -4.174 -8.093 19.243 1.00 64.12 166 PHE A CA 1
ATOM 1252 C C . PHE A 1 166 ? -4.057 -8.891 20.538 1.00 64.12 166 PHE A C 1
ATOM 1254 O O . PHE A 1 166 ? -3.336 -9.915 20.515 1.00 64.12 166 PHE A O 1
#

Solvent-accessible surface area (backbone atoms only — not comparable to full-atom values): 10064 Å² total; per-residue (Å²): 136,91,82,86,86,86,70,84,81,74,82,64,82,68,75,79,64,45,54,63,50,48,50,63,74,47,63,87,50,61,88,62,52,58,59,54,62,71,72,55,56,64,89,75,59,85,85,78,86,91,62,64,57,80,76,59,93,70,50,61,58,70,91,44,72,49,57,32,59,81,41,56,28,39,48,71,72,65,69,43,59,68,59,50,26,53,54,39,54,52,40,45,53,54,27,36,71,76,26,79,89,35,58,51,60,15,44,55,50,27,46,67,66,45,48,65,57,54,45,48,52,35,53,49,14,50,48,50,48,58,63,71,68,41,59,70,72,61,25,53,51,51,52,52,50,63,71,68,51,56,67,66,58,58,49,51,53,50,50,68,69,70,58,79,83,124